Protein AF-A0ABD5K0Z0-F1 (afdb_monomer_lite)

Structure (mmCIF, N/CA/C/O backbone):
data_AF-A0ABD5K0Z0-F1
#
_entry.id   AF-A0ABD5K0Z0-F1
#
loop_
_atom_site.group_PDB
_atom_site.id
_atom_site.type_symbol
_atom_site.label_atom_id
_atom_site.label_alt_id
_atom_site.label_comp_id
_atom_site.label_asym_id
_atom_site.label_entity_id
_atom_site.label_seq_id
_atom_site.pdbx_PDB_ins_code
_atom_site.Cartn_x
_atom_site.Cartn_y
_atom_site.Cartn_z
_atom_site.occupancy
_atom_site.B_iso_or_equiv
_atom_site.auth_seq_id
_atom_site.auth_comp_id
_atom_site.auth_asym_id
_atom_site.auth_atom_id
_atom_site.pdbx_PDB_model_num
ATOM 1 N N . MET A 1 1 ? 43.999 9.364 -34.621 1.00 49.50 1 MET A N 1
ATOM 2 C CA . MET A 1 1 ? 43.288 9.757 -33.380 1.00 49.50 1 MET A CA 1
ATOM 3 C C . MET A 1 1 ? 41.821 9.301 -33.311 1.00 49.50 1 MET A C 1
ATOM 5 O O . MET A 1 1 ? 41.232 9.403 -32.250 1.00 49.50 1 MET A O 1
ATOM 9 N N . GLN A 1 2 ? 41.245 8.701 -34.365 1.00 42.31 2 GLN A N 1
ATOM 10 C CA . GLN A 1 2 ? 39.844 8.232 -34.368 1.00 42.31 2 GLN A CA 1
ATOM 11 C C . GLN A 1 2 ? 39.640 6.838 -33.729 1.00 42.31 2 GLN A C 1
ATOM 13 O O . GLN A 1 2 ? 38.598 6.571 -33.142 1.00 42.31 2 GLN A O 1
ATOM 18 N N . ARG A 1 3 ? 40.660 5.963 -33.760 1.00 46.41 3 ARG A N 1
ATOM 19 C CA . ARG A 1 3 ? 40.602 4.617 -33.146 1.00 46.41 3 ARG A CA 1
ATOM 20 C C . ARG A 1 3 ? 40.715 4.618 -31.612 1.00 46.41 3 ARG A C 1
ATOM 22 O O . ARG A 1 3 ? 40.144 3.739 -30.981 1.00 46.41 3 ARG A O 1
ATOM 29 N N . LEU A 1 4 ? 41.389 5.608 -31.011 1.00 48.19 4 LEU A N 1
ATOM 30 C CA . LEU A 1 4 ? 41.490 5.718 -29.546 1.00 48.19 4 LEU A CA 1
ATOM 31 C C . LEU A 1 4 ? 40.161 6.148 -28.898 1.00 48.19 4 LEU A C 1
ATOM 33 O O . LEU A 1 4 ? 39.821 5.656 -27.828 1.00 48.19 4 LEU A O 1
ATOM 37 N N . MET A 1 5 ? 39.382 7.013 -29.560 1.00 52.47 5 MET A N 1
ATOM 38 C CA . MET A 1 5 ? 38.078 7.454 -29.041 1.00 52.47 5 MET A CA 1
ATOM 39 C C . MET A 1 5 ? 37.023 6.342 -29.067 1.00 52.47 5 MET A C 1
ATOM 41 O O . MET A 1 5 ? 36.213 6.246 -28.151 1.00 52.47 5 MET A O 1
ATOM 45 N N . MET A 1 6 ? 37.064 5.461 -30.071 1.00 48.66 6 MET A N 1
ATOM 46 C CA . MET A 1 6 ? 36.109 4.355 -30.193 1.00 48.66 6 MET A CA 1
ATOM 47 C C . MET A 1 6 ? 36.345 3.262 -29.133 1.00 48.66 6 MET A C 1
ATOM 49 O O . MET A 1 6 ? 35.388 2.712 -28.600 1.00 48.66 6 MET A O 1
ATOM 53 N N . PHE A 1 7 ? 37.605 3.005 -28.755 1.00 48.97 7 PHE A N 1
ATOM 54 C CA . PHE A 1 7 ? 37.942 2.099 -27.646 1.00 48.97 7 PHE A CA 1
ATOM 55 C C . PHE A 1 7 ? 37.530 2.658 -26.274 1.00 48.97 7 PHE A C 1
ATOM 57 O O . PHE A 1 7 ? 37.037 1.905 -25.437 1.00 48.97 7 PHE A O 1
ATOM 64 N N . GLY A 1 8 ? 37.669 3.970 -26.049 1.00 48.69 8 GLY A N 1
ATOM 65 C CA . GLY A 1 8 ? 37.226 4.615 -24.805 1.00 48.69 8 GLY A CA 1
ATOM 66 C C . GLY A 1 8 ? 35.705 4.570 -24.600 1.00 48.69 8 GLY A C 1
ATOM 67 O O . GLY A 1 8 ? 35.241 4.326 -23.490 1.00 48.69 8 GLY A O 1
ATOM 68 N N . LEU A 1 9 ? 34.929 4.731 -25.678 1.00 53.72 9 LEU A N 1
ATOM 69 C CA . LEU A 1 9 ? 33.460 4.691 -25.649 1.00 53.72 9 LEU A CA 1
ATOM 70 C C . LEU A 1 9 ? 32.897 3.287 -25.363 1.00 53.72 9 LEU A C 1
ATOM 72 O O . LEU A 1 9 ? 31.921 3.154 -24.628 1.00 53.72 9 LEU A O 1
ATOM 76 N N . VAL A 1 10 ? 33.526 2.234 -25.898 1.00 52.81 10 VAL A N 1
ATOM 77 C CA . VAL A 1 10 ? 33.072 0.843 -25.709 1.00 52.81 10 VAL A CA 1
ATOM 78 C C . VAL A 1 10 ? 33.319 0.349 -24.279 1.00 52.81 10 VAL A C 1
ATOM 80 O O . VAL A 1 10 ? 32.450 -0.299 -23.701 1.00 52.81 10 VAL A O 1
ATOM 83 N N . VAL A 1 11 ? 34.459 0.688 -23.665 1.00 56.19 11 VAL A N 1
ATOM 84 C CA . VAL A 1 11 ? 34.766 0.283 -22.278 1.00 56.19 11 VAL A CA 1
ATOM 85 C C . VAL A 1 11 ? 33.813 0.944 -21.271 1.00 56.19 11 VAL A C 1
ATOM 87 O O . VAL A 1 11 ? 33.393 0.302 -20.309 1.00 56.19 11 VAL A O 1
ATOM 90 N N . PHE A 1 12 ? 33.410 2.196 -21.509 1.00 55.41 12 PHE A N 1
ATOM 91 C CA . PHE A 1 12 ? 32.513 2.934 -20.611 1.00 55.41 12 PHE A CA 1
ATOM 92 C C . PHE A 1 12 ? 31.080 2.361 -20.593 1.00 55.41 12 PHE A C 1
ATOM 94 O O . PHE A 1 12 ? 30.492 2.204 -19.523 1.00 55.41 12 PHE A O 1
ATOM 101 N N . ALA A 1 13 ? 30.543 1.962 -21.754 1.0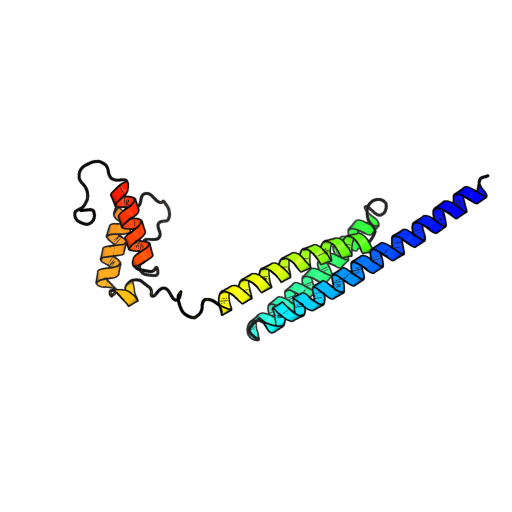0 57.28 13 ALA A N 1
ATOM 102 C CA . ALA A 1 13 ? 29.198 1.384 -21.869 1.00 57.28 13 ALA A CA 1
ATOM 103 C C . ALA A 1 13 ? 29.063 -0.007 -21.204 1.00 57.28 13 ALA A C 1
ATOM 105 O O . ALA A 1 13 ? 28.026 -0.333 -20.617 1.00 57.28 13 ALA A O 1
ATOM 106 N N . VAL A 1 14 ? 30.121 -0.827 -21.251 1.00 58.44 14 VAL A N 1
ATOM 107 C CA . VAL A 1 14 ? 30.138 -2.167 -20.630 1.00 58.44 14 VAL A CA 1
ATOM 108 C C . VAL A 1 14 ? 30.136 -2.071 -19.099 1.00 58.44 14 VAL A C 1
ATOM 110 O O . VAL A 1 14 ? 29.428 -2.828 -18.432 1.00 58.44 14 VAL A O 1
ATOM 113 N N . LEU A 1 15 ? 30.869 -1.106 -18.533 1.00 58.78 15 LEU A N 1
ATOM 114 C CA . LEU A 1 15 ? 30.916 -0.885 -17.084 1.00 58.78 15 LEU A CA 1
ATOM 115 C C . LEU A 1 15 ? 29.566 -0.405 -16.525 1.00 58.78 15 LEU A C 1
ATOM 117 O O . LEU A 1 15 ? 29.121 -0.929 -15.503 1.00 58.78 15 LEU A O 1
ATOM 121 N N . GLN A 1 16 ? 28.877 0.516 -17.208 1.00 59.09 16 GLN A N 1
ATOM 122 C CA . GLN A 1 16 ? 27.563 1.020 -16.773 1.00 59.09 16 GLN A CA 1
ATOM 123 C C . GLN A 1 16 ? 26.502 -0.084 -16.707 1.00 59.09 16 GLN A C 1
ATOM 125 O O . GLN A 1 16 ? 25.780 -0.189 -15.718 1.00 59.09 16 GLN A O 1
ATOM 130 N N . SER A 1 17 ? 26.477 -0.968 -17.708 1.00 64.81 17 SER A N 1
ATOM 131 C CA . SER A 1 17 ? 25.556 -2.109 -17.719 1.00 64.81 17 SER A CA 1
ATOM 132 C C . SER A 1 17 ? 25.784 -3.019 -16.502 1.00 64.81 17 SER A C 1
ATOM 134 O O . SER A 1 17 ? 24.835 -3.430 -15.844 1.00 64.81 17 SER A O 1
ATOM 136 N N . SER A 1 18 ? 27.043 -3.296 -16.142 1.00 70.06 18 SER A N 1
ATOM 137 C CA . SER A 1 18 ? 27.368 -4.198 -15.025 1.00 70.06 18 SER A CA 1
ATOM 138 C C . SER A 1 18 ? 26.925 -3.687 -13.644 1.00 70.06 18 SER A C 1
ATOM 140 O O . SER A 1 18 ? 26.527 -4.493 -12.800 1.00 70.06 18 SER A O 1
ATOM 142 N N . LEU A 1 19 ? 26.941 -2.366 -13.429 1.00 78.62 19 LEU 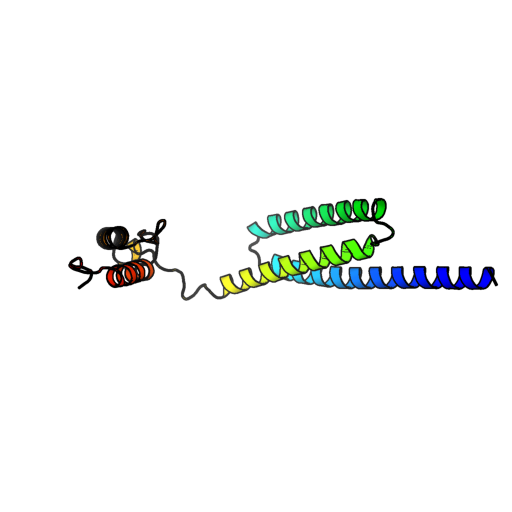A N 1
ATOM 143 C CA . LEU A 1 19 ? 26.504 -1.739 -12.178 1.00 78.62 19 LEU A CA 1
ATOM 144 C C . LEU A 1 19 ? 24.978 -1.784 -12.033 1.00 78.62 19 LEU A C 1
ATOM 146 O O . LEU A 1 19 ? 24.487 -2.283 -11.023 1.00 78.62 19 LEU A O 1
ATOM 150 N N . ALA A 1 20 ? 24.239 -1.398 -13.078 1.00 81.31 20 ALA A N 1
ATOM 151 C CA . ALA A 1 20 ? 22.775 -1.442 -13.090 1.00 81.31 20 ALA A CA 1
ATOM 152 C C . ALA A 1 20 ? 22.227 -2.853 -12.793 1.00 81.31 20 ALA A C 1
ATOM 154 O O . ALA A 1 20 ? 21.296 -3.033 -12.006 1.00 81.31 20 ALA A O 1
ATOM 155 N N . TYR A 1 21 ? 22.850 -3.895 -13.359 1.00 87.44 21 TYR A N 1
ATOM 156 C CA . TYR A 1 21 ? 22.486 -5.283 -13.052 1.00 87.44 21 TYR A CA 1
ATOM 157 C C . TYR A 1 21 ? 22.816 -5.693 -11.606 1.00 87.44 21 TYR A C 1
ATOM 159 O O . TYR A 1 21 ? 22.077 -6.485 -11.010 1.00 87.44 21 TYR A O 1
ATOM 167 N N . ALA A 1 22 ? 23.909 -5.189 -11.025 1.00 91.69 22 ALA A N 1
ATOM 168 C CA . ALA A 1 22 ? 24.260 -5.461 -9.632 1.00 91.69 22 ALA A CA 1
ATOM 169 C C . ALA A 1 22 ? 23.271 -4.800 -8.657 1.00 91.69 22 ALA A C 1
ATOM 171 O O . ALA A 1 22 ? 22.833 -5.455 -7.703 1.00 91.69 22 ALA A O 1
ATOM 172 N N . ASP A 1 23 ? 22.871 -3.558 -8.934 1.00 92.38 23 ASP A N 1
ATOM 173 C CA . ASP A 1 23 ? 21.891 -2.811 -8.143 1.00 92.38 23 ASP A CA 1
ATOM 174 C C . ASP A 1 23 ? 20.504 -3.451 -8.220 1.00 92.38 23 ASP A C 1
ATOM 176 O O . ASP A 1 23 ? 19.896 -3.726 -7.180 1.00 92.38 23 ASP A O 1
ATOM 180 N N . LEU A 1 24 ? 20.054 -3.829 -9.423 1.00 95.19 24 LEU A N 1
ATOM 181 C CA . LEU A 1 24 ? 18.823 -4.600 -9.603 1.00 95.19 24 LEU A CA 1
ATOM 182 C C . LEU A 1 24 ? 18.856 -5.905 -8.796 1.00 95.19 24 LEU A C 1
ATOM 184 O O . LEU A 1 24 ? 17.917 -6.211 -8.064 1.00 95.19 24 LEU A O 1
ATOM 188 N N . LYS A 1 25 ? 19.957 -6.665 -8.857 1.00 96.31 25 LYS A N 1
ATOM 189 C CA . LYS A 1 25 ? 20.099 -7.917 -8.096 1.00 96.31 25 LYS A CA 1
ATOM 190 C C . LYS A 1 25 ? 20.056 -7.684 -6.585 1.00 96.31 25 LYS A C 1
ATOM 192 O O . LYS A 1 25 ? 19.513 -8.506 -5.842 1.00 96.31 25 LYS A O 1
ATOM 197 N N . ALA A 1 26 ? 20.654 -6.598 -6.099 1.00 96.31 26 ALA A N 1
ATOM 198 C CA . ALA A 1 26 ? 20.583 -6.226 -4.691 1.00 96.31 26 ALA A CA 1
ATOM 199 C C . ALA A 1 26 ? 19.150 -5.858 -4.279 1.00 96.31 26 ALA A C 1
ATOM 201 O O . ALA A 1 26 ? 18.671 -6.354 -3.255 1.00 96.31 26 ALA A O 1
ATOM 202 N N . ALA A 1 27 ? 18.455 -5.070 -5.100 1.00 97.38 27 ALA A N 1
ATOM 203 C CA . ALA A 1 27 ? 17.064 -4.704 -4.887 1.00 97.38 27 ALA A CA 1
ATOM 204 C C . ALA A 1 27 ? 16.150 -5.944 -4.890 1.00 97.38 27 ALA A C 1
ATOM 206 O O . ALA A 1 27 ? 15.374 -6.131 -3.958 1.00 97.38 27 ALA A O 1
ATOM 207 N N . ASP A 1 28 ? 16.298 -6.861 -5.847 1.00 98.12 28 ASP A N 1
ATOM 208 C CA . ASP A 1 28 ? 15.480 -8.079 -5.926 1.00 98.12 28 ASP A CA 1
ATOM 209 C C . ASP A 1 28 ? 15.666 -8.986 -4.700 1.00 98.12 28 ASP A C 1
ATOM 211 O O . ASP A 1 28 ? 14.693 -9.527 -4.168 1.00 98.12 28 ASP A O 1
ATOM 215 N N . ARG A 1 29 ? 16.896 -9.117 -4.180 1.00 98.38 29 ARG A N 1
ATOM 216 C CA . ARG A 1 29 ? 17.133 -9.838 -2.916 1.00 98.38 29 ARG A CA 1
ATOM 217 C C . ARG A 1 29 ? 16.369 -9.207 -1.758 1.00 98.38 29 ARG A C 1
ATOM 219 O O . ARG A 1 29 ? 15.724 -9.924 -0.997 1.00 98.38 29 ARG A O 1
ATOM 226 N N . ARG A 1 30 ? 16.415 -7.877 -1.638 1.00 98.25 30 ARG A N 1
ATOM 227 C CA . ARG A 1 30 ? 15.704 -7.158 -0.575 1.00 98.25 30 ARG A CA 1
ATOM 228 C C . ARG A 1 30 ? 14.188 -7.267 -0.726 1.00 98.25 30 ARG A C 1
ATOM 230 O O . ARG A 1 30 ? 13.489 -7.417 0.273 1.00 98.25 30 ARG A O 1
ATOM 237 N N . LEU A 1 31 ? 13.684 -7.214 -1.955 1.00 98.69 31 LEU A N 1
ATOM 238 C CA . LEU A 1 31 ? 12.271 -7.418 -2.245 1.00 98.69 31 LEU A CA 1
ATOM 239 C C . LEU A 1 31 ? 11.813 -8.810 -1.804 1.00 98.69 31 LEU A C 1
ATOM 241 O O . LEU A 1 31 ? 10.780 -8.916 -1.151 1.00 98.69 31 LEU A O 1
ATOM 245 N N . ASN A 1 32 ? 12.579 -9.856 -2.121 1.00 98.31 32 ASN A N 1
ATOM 246 C CA . ASN A 1 32 ? 12.225 -11.232 -1.768 1.00 98.31 32 ASN A CA 1
ATOM 247 C C . ASN A 1 32 ? 12.254 -11.466 -0.253 1.00 98.31 32 ASN A C 1
ATOM 249 O O . ASN A 1 32 ? 11.358 -12.119 0.276 1.00 98.31 32 ASN A O 1
ATOM 253 N N . ASP A 1 33 ? 13.236 -10.892 0.443 1.00 98.44 33 ASP A N 1
ATOM 254 C CA . ASP A 1 33 ? 13.305 -10.905 1.907 1.00 98.44 33 ASP A CA 1
ATOM 255 C C . ASP A 1 33 ? 12.059 -10.256 2.541 1.00 98.44 33 ASP A C 1
ATOM 257 O O . ASP A 1 33 ? 11.367 -10.878 3.347 1.00 98.44 33 ASP A O 1
ATOM 261 N N . LEU A 1 34 ? 11.699 -9.040 2.117 1.00 98.38 34 LEU A N 1
ATOM 262 C CA . LEU A 1 34 ? 10.505 -8.359 2.630 1.00 98.38 34 LEU A CA 1
ATOM 263 C C . LEU A 1 34 ? 9.207 -9.065 2.247 1.00 98.38 34 LEU A C 1
ATOM 265 O O . LEU A 1 34 ? 8.300 -9.156 3.068 1.00 98.38 34 LEU A O 1
ATOM 269 N N . TYR A 1 35 ? 9.109 -9.582 1.024 1.00 98.62 35 TYR A N 1
ATOM 270 C CA . TYR A 1 35 ? 7.971 -10.392 0.603 1.00 98.62 35 TYR A CA 1
ATOM 271 C C . TYR A 1 35 ? 7.802 -11.612 1.516 1.00 98.62 35 TYR A C 1
ATOM 273 O O . TYR A 1 35 ? 6.687 -11.875 1.960 1.00 98.62 35 TYR A O 1
ATOM 281 N N . GLY A 1 36 ? 8.901 -12.297 1.851 1.00 98.06 36 GLY A N 1
ATOM 282 C CA . GLY A 1 36 ? 8.923 -13.397 2.814 1.00 98.06 36 GLY A CA 1
ATOM 283 C C . GLY A 1 36 ? 8.419 -12.978 4.197 1.00 98.06 36 GLY A C 1
ATOM 284 O O . GLY A 1 36 ? 7.588 -13.659 4.790 1.00 98.06 36 GLY A O 1
ATOM 285 N N . GLN A 1 37 ? 8.857 -11.822 4.695 1.00 98.06 37 GLN A N 1
ATOM 286 C CA . GLN A 1 37 ? 8.390 -11.297 5.981 1.00 98.06 37 GLN A CA 1
ATOM 287 C C . GLN A 1 37 ? 6.892 -10.974 5.971 1.00 98.06 37 GLN A C 1
ATOM 289 O O . GLN A 1 37 ? 6.185 -11.350 6.901 1.00 98.06 37 GLN A O 1
ATOM 294 N N . VAL A 1 38 ? 6.393 -10.307 4.924 1.00 97.81 38 VAL A N 1
ATOM 295 C CA . VAL A 1 38 ? 4.967 -9.964 4.815 1.00 97.81 38 VAL A CA 1
ATOM 296 C C . VAL A 1 38 ? 4.126 -11.228 4.683 1.00 97.81 38 VAL A C 1
ATOM 298 O O . VAL A 1 38 ? 3.142 -11.372 5.399 1.00 97.81 38 VAL A O 1
ATOM 301 N N . ILE A 1 39 ? 4.499 -12.158 3.800 1.00 97.44 39 ILE A N 1
ATOM 302 C CA . ILE A 1 39 ? 3.668 -13.336 3.541 1.00 97.44 39 ILE A CA 1
ATOM 303 C C . ILE A 1 39 ? 3.571 -14.266 4.747 1.00 97.44 39 ILE A C 1
ATOM 305 O O . ILE A 1 39 ? 2.497 -14.796 5.003 1.00 97.44 39 ILE A O 1
ATOM 309 N N . ASN A 1 40 ? 4.654 -14.401 5.515 1.00 96.00 40 ASN A N 1
ATOM 310 C CA . ASN A 1 40 ? 4.671 -15.208 6.733 1.00 96.00 40 ASN A CA 1
ATOM 311 C C . ASN A 1 40 ? 3.940 -14.532 7.904 1.00 96.00 40 ASN A C 1
ATOM 313 O O . ASN A 1 40 ? 3.554 -15.211 8.849 1.00 96.00 40 ASN A O 1
ATOM 317 N N . ALA A 1 41 ? 3.756 -13.209 7.858 1.00 94.56 41 ALA A N 1
ATOM 318 C CA . ALA A 1 41 ? 2.982 -12.461 8.847 1.00 94.56 41 ALA A CA 1
ATOM 319 C C . ALA A 1 41 ? 1.481 -12.386 8.507 1.00 94.56 41 ALA A C 1
ATOM 321 O O . ALA A 1 41 ? 0.695 -11.892 9.314 1.00 94.56 41 ALA A O 1
ATOM 322 N N . LEU A 1 42 ? 1.074 -12.835 7.316 1.00 93.50 42 LEU A N 1
ATOM 323 C CA . LEU A 1 42 ? -0.325 -12.860 6.903 1.00 93.50 42 LEU A CA 1
ATOM 324 C C . LEU A 1 42 ? -1.006 -14.174 7.315 1.00 93.50 42 LEU A C 1
ATOM 326 O O . LEU A 1 42 ? -0.405 -15.240 7.164 1.00 93.50 42 LEU A O 1
ATOM 330 N N . PRO A 1 43 ? -2.296 -14.130 7.702 1.00 88.81 43 PRO A N 1
ATOM 331 C CA . PRO A 1 43 ? -3.121 -15.330 7.802 1.00 88.81 43 PRO A CA 1
ATOM 332 C C . PRO A 1 43 ? -3.152 -16.096 6.472 1.00 88.81 43 PRO A C 1
ATOM 334 O O . PRO A 1 43 ? -3.134 -15.479 5.402 1.00 88.81 43 PRO A O 1
ATOM 337 N N . ASP A 1 44 ? -3.276 -17.424 6.523 1.00 80.31 44 ASP A N 1
ATOM 338 C CA . ASP A 1 44 ? -3.221 -18.292 5.334 1.00 80.31 44 ASP A CA 1
ATOM 339 C C . ASP A 1 44 ? -4.212 -17.879 4.234 1.00 80.31 44 ASP A C 1
ATOM 341 O O . ASP A 1 44 ? -3.868 -17.858 3.049 1.00 80.31 44 ASP A O 1
ATOM 345 N N . GLY A 1 45 ? -5.417 -17.449 4.626 1.00 82.94 45 GLY A N 1
ATOM 346 C CA . GLY A 1 45 ? -6.453 -16.968 3.706 1.00 82.94 45 GLY A CA 1
ATOM 347 C C . GLY A 1 45 ? -6.115 -15.664 2.968 1.00 82.94 45 GLY A C 1
ATOM 348 O O . GLY A 1 45 ? -6.755 -15.371 1.962 1.00 82.94 45 GLY A O 1
ATOM 349 N N . SER A 1 46 ? -5.116 -14.907 3.435 1.00 90.06 46 SER A N 1
ATOM 350 C CA . SER A 1 46 ? -4.670 -13.625 2.861 1.00 90.06 46 SER A CA 1
ATOM 351 C C . SER A 1 46 ? -3.400 -13.753 2.005 1.00 90.06 46 SER A C 1
ATOM 353 O O . SER A 1 46 ? -3.054 -12.850 1.234 1.00 90.06 46 SER A O 1
ATOM 355 N N . GLN A 1 47 ? -2.675 -14.872 2.110 1.00 94.62 47 GLN A N 1
ATOM 356 C CA . GLN A 1 47 ? -1.434 -15.085 1.358 1.00 94.62 47 GLN A CA 1
ATOM 357 C C . GLN A 1 47 ? -1.677 -15.202 -0.153 1.00 94.62 47 GLN A C 1
ATOM 359 O O . GLN A 1 47 ? -0.815 -14.825 -0.952 1.00 94.62 47 GLN A O 1
ATOM 364 N N . ALA A 1 48 ? -2.836 -15.725 -0.569 1.00 95.12 48 ALA A N 1
ATOM 365 C CA . ALA A 1 48 ? -3.185 -15.886 -1.980 1.00 95.12 48 ALA A CA 1
ATOM 366 C C . ALA A 1 48 ? -3.266 -14.532 -2.705 1.00 95.12 48 ALA A C 1
ATOM 368 O O . ALA A 1 48 ? -2.692 -14.377 -3.787 1.00 95.12 48 ALA A O 1
ATOM 369 N N . GLN A 1 49 ? -3.881 -13.538 -2.066 1.00 95.69 49 GLN A N 1
ATOM 370 C CA . GLN A 1 49 ? -4.035 -12.174 -2.568 1.00 95.69 49 GLN A CA 1
ATOM 371 C C . GLN A 1 49 ? -2.672 -11.481 -2.675 1.00 95.69 49 GLN A C 1
ATOM 373 O O . GLN A 1 49 ? -2.386 -10.827 -3.679 1.00 95.69 49 GLN A O 1
ATOM 378 N N . LEU A 1 50 ? -1.778 -11.668 -1.692 1.00 97.56 50 LEU A N 1
ATOM 379 C CA . LEU A 1 50 ? -0.418 -11.128 -1.778 1.00 97.56 50 LEU A CA 1
ATOM 380 C C . LEU A 1 50 ? 0.383 -11.779 -2.917 1.00 97.56 50 LEU A C 1
ATOM 382 O O . LEU A 1 50 ? 1.059 -11.077 -3.672 1.00 97.56 50 LEU A O 1
ATOM 386 N N . LYS A 1 51 ? 0.297 -13.108 -3.076 1.00 97.94 51 LYS A N 1
ATOM 387 C CA . LYS A 1 51 ? 0.926 -13.835 -4.196 1.00 97.94 51 LYS A CA 1
ATOM 388 C C . LYS A 1 51 ? 0.420 -13.312 -5.541 1.00 97.94 51 LYS A C 1
ATOM 390 O O . LYS A 1 51 ? 1.216 -13.096 -6.453 1.00 97.94 51 LYS A O 1
ATOM 395 N N . GLU A 1 52 ? -0.884 -13.096 -5.670 1.00 97.75 52 GLU A N 1
ATOM 396 C CA . GLU A 1 52 ? -1.485 -12.535 -6.878 1.00 97.75 52 GLU A CA 1
ATOM 397 C C . GLU A 1 52 ? -1.008 -11.105 -7.152 1.00 97.75 52 GLU A C 1
ATOM 399 O O . GLU A 1 52 ? -0.509 -10.830 -8.245 1.00 97.75 52 GLU A O 1
ATOM 404 N N . SER A 1 53 ? -1.067 -10.227 -6.147 1.00 98.19 53 SER A N 1
ATOM 405 C CA . SER A 1 53 ? -0.555 -8.855 -6.227 1.00 98.19 53 SER A CA 1
ATOM 406 C C . SER A 1 53 ? 0.905 -8.826 -6.684 1.00 98.19 53 SER A C 1
ATOM 408 O O . SER A 1 53 ? 1.259 -8.062 -7.581 1.00 98.19 53 SER A O 1
ATOM 410 N N . GLN A 1 54 ? 1.750 -9.696 -6.120 1.00 98.69 54 GLN A N 1
ATOM 411 C CA . GLN A 1 54 ? 3.164 -9.779 -6.471 1.00 98.69 54 GLN A CA 1
ATOM 412 C C . GLN A 1 54 ? 3.376 -10.228 -7.924 1.00 98.69 54 GLN A C 1
ATOM 414 O O . GLN A 1 54 ? 4.172 -9.619 -8.636 1.00 98.69 54 GLN A O 1
ATOM 419 N N . ARG A 1 55 ? 2.641 -11.245 -8.400 1.00 98.69 55 ARG A N 1
ATOM 420 C CA . ARG A 1 55 ? 2.712 -11.689 -9.806 1.00 98.69 55 ARG A CA 1
ATOM 421 C C . ARG A 1 55 ? 2.258 -10.600 -10.776 1.00 98.69 55 ARG A C 1
ATOM 423 O O . ARG A 1 55 ? 2.891 -10.407 -11.811 1.00 98.69 55 ARG A O 1
ATOM 430 N N . ASN A 1 56 ? 1.179 -9.893 -10.452 1.00 98.75 56 ASN A N 1
ATOM 431 C CA . ASN A 1 56 ? 0.668 -8.811 -11.292 1.00 98.75 56 ASN A CA 1
ATOM 432 C C . ASN A 1 56 ? 1.640 -7.626 -11.329 1.00 98.75 56 ASN A C 1
ATOM 434 O O . ASN A 1 56 ? 1.879 -7.069 -12.398 1.00 98.75 56 ASN A O 1
ATOM 438 N N . TRP A 1 57 ? 2.278 -7.305 -10.202 1.00 98.69 57 TRP A N 1
ATOM 439 C CA . TRP A 1 57 ? 3.339 -6.303 -10.159 1.00 98.69 57 TRP A CA 1
ATOM 440 C C . TRP A 1 57 ? 4.549 -6.688 -11.028 1.00 98.69 57 TRP A C 1
ATOM 442 O O . TRP A 1 57 ? 5.039 -5.841 -11.769 1.00 98.69 57 TRP A O 1
ATOM 452 N N . ILE A 1 58 ? 4.995 -7.953 -11.014 1.00 98.69 58 ILE A N 1
ATOM 453 C CA . ILE A 1 58 ? 6.092 -8.417 -11.890 1.00 98.69 58 ILE A CA 1
ATOM 454 C C . ILE A 1 58 ? 5.729 -8.207 -13.365 1.00 98.69 58 ILE A C 1
ATOM 456 O O . ILE A 1 58 ? 6.542 -7.688 -14.127 1.00 98.69 58 ILE A O 1
ATOM 460 N N . LYS A 1 59 ? 4.495 -8.554 -13.763 1.00 98.69 59 LYS A N 1
ATOM 461 C CA . LYS A 1 59 ? 4.013 -8.328 -15.135 1.00 98.69 59 LYS A CA 1
ATOM 462 C C . LYS A 1 59 ? 4.071 -6.849 -15.514 1.00 98.69 59 LYS A C 1
ATOM 464 O O . LYS A 1 59 ? 4.594 -6.547 -16.580 1.00 98.69 59 LYS A O 1
ATOM 469 N N . TYR A 1 60 ? 3.577 -5.964 -14.642 1.00 98.69 60 TYR A N 1
ATOM 470 C CA . TYR A 1 60 ? 3.632 -4.514 -14.843 1.00 98.69 60 TYR A CA 1
ATOM 471 C C . TYR A 1 60 ? 5.071 -4.015 -14.983 1.00 98.69 60 TYR A C 1
ATOM 473 O O . TYR A 1 60 ? 5.385 -3.356 -15.968 1.00 98.69 60 TYR A O 1
ATOM 481 N N . ARG A 1 61 ? 5.960 -4.380 -14.049 1.00 98.56 61 ARG A N 1
ATOM 482 C CA . ARG A 1 61 ? 7.379 -3.999 -14.085 1.00 98.56 61 ARG A CA 1
ATOM 483 C C . ARG A 1 61 ? 8.009 -4.386 -15.415 1.00 98.56 61 ARG A C 1
ATOM 485 O O . ARG A 1 61 ? 8.648 -3.570 -16.068 1.00 98.56 61 ARG A O 1
ATOM 492 N N . ASP A 1 62 ? 7.818 -5.634 -15.822 1.00 98.25 62 ASP A N 1
ATOM 493 C CA . ASP A 1 62 ? 8.459 -6.149 -17.021 1.00 98.25 62 ASP A CA 1
ATOM 494 C C . ASP A 1 62 ? 7.852 -5.541 -18.298 1.00 98.25 62 ASP A C 1
ATOM 496 O O . ASP A 1 62 ? 8.585 -5.295 -19.254 1.00 98.25 62 ASP A O 1
ATOM 500 N N . SER A 1 63 ? 6.539 -5.280 -18.344 1.00 98.31 63 SER A N 1
ATOM 501 C CA . SER A 1 63 ? 5.923 -4.591 -19.488 1.00 98.31 63 SER A CA 1
ATOM 502 C C . SER A 1 63 ? 6.332 -3.124 -19.576 1.00 98.31 63 SER A C 1
ATOM 504 O O . SER A 1 63 ? 6.648 -2.658 -20.667 1.00 98.31 63 SER A O 1
ATOM 506 N N . GLU A 1 64 ? 6.368 -2.427 -18.442 1.00 98.19 64 GLU A N 1
ATOM 507 C CA . GLU A 1 64 ? 6.735 -1.014 -18.355 1.00 98.19 64 GLU A CA 1
ATOM 508 C C . GLU A 1 64 ? 8.194 -0.814 -18.767 1.00 98.19 64 GLU A C 1
ATOM 510 O O . GLU A 1 64 ? 8.493 0.004 -19.632 1.00 98.19 64 GLU A O 1
ATOM 515 N N . CYS A 1 65 ? 9.110 -1.637 -18.252 1.00 97.50 65 CYS A N 1
ATOM 516 C CA . CYS A 1 65 ? 10.524 -1.502 -18.591 1.00 97.50 65 CYS A CA 1
ATOM 517 C C . CYS A 1 65 ? 10.843 -1.901 -20.034 1.00 97.50 65 CYS A C 1
ATOM 519 O O . CYS A 1 65 ? 11.713 -1.286 -20.645 1.00 97.50 65 CYS A O 1
ATOM 521 N N . ARG A 1 66 ? 10.108 -2.852 -20.633 1.00 95.75 66 ARG A N 1
ATOM 522 C CA . ARG A 1 66 ? 10.211 -3.100 -22.082 1.00 95.75 66 ARG A CA 1
ATOM 523 C C . ARG A 1 66 ? 9.729 -1.904 -22.900 1.00 95.75 66 ARG A C 1
ATOM 525 O O . ARG A 1 66 ? 10.376 -1.543 -23.879 1.00 95.75 66 ARG A O 1
ATOM 532 N N . TYR A 1 67 ? 8.617 -1.283 -22.504 1.00 96.75 67 TYR A N 1
ATOM 533 C CA . TYR A 1 67 ? 8.118 -0.072 -23.153 1.00 96.75 67 TYR A CA 1
ATOM 534 C C . TYR A 1 67 ? 9.135 1.076 -23.053 1.00 96.75 67 TYR A C 1
ATOM 536 O O . TYR A 1 67 ? 9.471 1.682 -24.073 1.00 96.75 67 TYR A O 1
ATOM 544 N N . GLN A 1 68 ? 9.690 1.331 -21.865 1.00 95.88 68 GLN A N 1
ATOM 545 C CA . GLN A 1 68 ? 10.684 2.387 -21.674 1.00 95.88 68 GLN A CA 1
ATOM 546 C C . GLN A 1 68 ? 11.989 2.110 -22.417 1.00 95.88 68 GLN A C 1
ATOM 548 O O . GLN A 1 68 ? 12.542 3.022 -23.021 1.00 95.88 68 GLN A O 1
ATOM 553 N N . GLN A 1 69 ? 12.449 0.859 -22.461 1.00 91.31 69 GLN A N 1
ATOM 554 C CA . GLN A 1 69 ? 13.653 0.501 -23.207 1.00 91.31 69 GLN A CA 1
ATOM 555 C C . GLN A 1 69 ? 13.503 0.756 -24.714 1.00 91.31 69 GLN A C 1
ATOM 557 O O . GLN A 1 69 ? 14.483 1.105 -25.364 1.00 91.31 69 GLN A O 1
ATOM 562 N N . VAL A 1 70 ? 12.303 0.598 -25.283 1.00 92.62 70 VAL A N 1
ATOM 563 C CA . VAL A 1 70 ? 12.058 0.883 -26.708 1.00 92.62 70 VAL A CA 1
ATOM 564 C C . VAL A 1 70 ? 11.944 2.387 -26.974 1.00 92.62 70 VAL A C 1
ATOM 566 O O . VAL A 1 70 ? 12.453 2.863 -27.984 1.00 92.62 70 VAL A O 1
ATOM 569 N N . ASN A 1 71 ? 11.303 3.143 -26.079 1.00 94.81 71 ASN A N 1
ATOM 570 C CA . ASN A 1 71 ? 10.956 4.550 -26.332 1.00 94.81 71 ASN A CA 1
ATOM 571 C C . ASN A 1 71 ? 11.952 5.561 -25.741 1.00 94.81 71 ASN A C 1
ATOM 573 O O . ASN A 1 71 ? 12.047 6.688 -26.221 1.00 94.81 71 ASN A O 1
ATOM 577 N N . TYR A 1 72 ? 12.710 5.164 -24.720 1.00 93.19 72 TYR A N 1
ATOM 578 C CA . TYR A 1 72 ? 13.597 6.024 -23.933 1.00 93.19 72 TYR A CA 1
ATOM 579 C C . TYR A 1 72 ? 14.972 5.380 -23.688 1.00 93.19 72 TYR A C 1
ATOM 581 O O . TYR A 1 72 ? 15.633 5.707 -22.706 1.00 93.19 72 TYR A O 1
ATOM 589 N N . ALA A 1 73 ? 15.434 4.510 -24.597 1.00 84.12 73 ALA A N 1
ATOM 590 C CA . ALA A 1 73 ? 16.705 3.774 -24.500 1.00 84.12 73 ALA A CA 1
ATOM 591 C C . ALA A 1 73 ? 17.932 4.629 -24.126 1.00 84.12 73 ALA A C 1
ATOM 593 O O . ALA A 1 73 ? 18.869 4.126 -23.515 1.00 84.12 73 ALA A O 1
ATOM 594 N N . ILE A 1 74 ? 17.952 5.904 -24.536 1.00 85.50 74 ILE A N 1
ATOM 595 C CA . ILE A 1 74 ? 19.052 6.840 -24.250 1.00 85.50 74 ILE A CA 1
ATOM 596 C C . ILE A 1 74 ? 19.020 7.312 -22.788 1.00 85.50 74 ILE A C 1
ATOM 598 O O . ILE A 1 74 ? 20.063 7.624 -22.222 1.00 85.50 74 ILE A O 1
ATOM 602 N N . MET A 1 75 ? 17.833 7.394 -22.184 1.00 86.50 75 MET A N 1
ATOM 603 C CA . MET A 1 75 ? 17.647 7.930 -20.834 1.00 86.50 75 MET A CA 1
ATOM 604 C C . MET A 1 75 ? 17.748 6.857 -19.752 1.00 86.50 75 MET A C 1
ATOM 606 O O . MET A 1 75 ? 18.211 7.154 -18.655 1.00 86.50 75 MET A O 1
ATOM 610 N N . VAL A 1 76 ? 17.278 5.639 -20.032 1.00 86.88 76 VAL A N 1
ATOM 611 C CA . VAL A 1 76 ? 17.147 4.588 -19.021 1.00 86.88 76 VAL A CA 1
ATOM 612 C C . VAL A 1 76 ? 17.383 3.213 -19.635 1.00 86.88 76 VAL A C 1
ATOM 614 O O . VAL A 1 76 ? 16.858 2.900 -20.706 1.00 86.88 76 VAL A O 1
ATOM 617 N N . SER A 1 77 ? 18.169 2.381 -18.949 1.00 90.88 77 SER A N 1
ATOM 618 C CA . SER A 1 77 ? 18.289 0.968 -19.300 1.00 90.88 77 SER A CA 1
ATOM 619 C C . SER A 1 77 ? 17.144 0.154 -18.691 1.00 90.88 77 SER A C 1
ATOM 621 O O . SER A 1 77 ? 16.566 0.515 -17.663 1.00 90.88 77 SER A O 1
ATOM 623 N N . GLU A 1 78 ? 16.829 -0.999 -19.278 1.00 92.88 78 GLU A N 1
ATOM 624 C CA . GLU A 1 78 ? 15.825 -1.913 -18.729 1.00 92.88 78 GLU A CA 1
ATOM 625 C C . GLU A 1 78 ? 16.170 -2.339 -17.290 1.00 92.88 78 GLU A C 1
ATOM 627 O O . GLU A 1 78 ? 15.272 -2.490 -16.459 1.00 92.88 78 GLU A O 1
ATOM 632 N N . ALA A 1 79 ? 17.462 -2.501 -16.979 1.00 94.00 79 ALA A N 1
ATOM 633 C CA . ALA A 1 79 ? 17.929 -2.839 -15.639 1.00 94.00 79 ALA A CA 1
ATOM 634 C C . ALA A 1 79 ? 17.657 -1.705 -14.637 1.00 94.00 79 ALA A C 1
ATOM 636 O O . ALA A 1 79 ? 17.116 -1.980 -13.567 1.00 94.00 79 ALA A O 1
ATOM 637 N N . ASP A 1 80 ? 17.939 -0.452 -15.008 1.00 93.69 80 ASP A N 1
ATOM 638 C CA . ASP A 1 80 ? 17.667 0.721 -14.163 1.00 93.69 80 ASP A CA 1
ATOM 639 C C . ASP A 1 80 ? 16.165 0.891 -13.908 1.00 93.69 80 ASP A C 1
ATOM 641 O O . ASP A 1 80 ? 15.735 1.078 -12.771 1.00 93.69 80 ASP A O 1
ATOM 645 N N . CYS A 1 81 ? 15.336 0.750 -14.948 1.00 96.56 81 CYS A N 1
ATOM 646 C CA . CYS A 1 81 ? 13.881 0.797 -14.791 1.00 96.56 81 CYS A CA 1
ATOM 647 C C . CYS A 1 81 ? 13.385 -0.283 -13.819 1.00 96.56 81 CYS A C 1
ATOM 649 O O . CYS A 1 81 ? 12.591 -0.011 -12.910 1.00 96.56 81 CYS A O 1
ATOM 651 N N . LYS A 1 82 ? 13.869 -1.522 -13.985 1.00 97.88 82 LYS A N 1
ATOM 652 C CA . LYS A 1 82 ? 13.490 -2.636 -13.110 1.00 97.88 82 LYS A CA 1
ATOM 653 C C . LYS A 1 82 ? 13.931 -2.383 -11.676 1.00 97.88 82 LYS A C 1
ATOM 655 O O . LYS A 1 82 ? 13.169 -2.685 -10.762 1.00 97.88 82 LYS A O 1
ATOM 660 N N . GLU A 1 83 ? 15.116 -1.817 -11.479 1.00 97.50 83 GLU A N 1
ATOM 661 C CA . GLU A 1 83 ? 15.652 -1.477 -10.165 1.00 97.50 83 GLU A CA 1
ATOM 662 C C . GLU A 1 83 ? 14.749 -0.469 -9.444 1.00 97.50 83 GLU A C 1
ATOM 664 O O . GLU A 1 83 ? 14.295 -0.741 -8.325 1.00 97.50 83 GLU A O 1
ATOM 669 N N . VAL A 1 84 ? 14.378 0.617 -10.129 1.00 97.12 84 VAL A N 1
ATOM 670 C CA . VAL A 1 84 ? 13.526 1.679 -9.579 1.00 97.12 84 VAL A CA 1
ATOM 671 C C . VAL A 1 84 ? 12.165 1.124 -9.172 1.00 97.12 84 VAL A C 1
ATOM 673 O O . VAL A 1 84 ? 11.702 1.341 -8.046 1.00 97.12 84 VAL A O 1
ATOM 676 N N . LEU A 1 85 ? 11.521 0.355 -10.053 1.00 98.56 85 LEU A N 1
ATOM 677 C CA . LEU A 1 85 ? 10.224 -0.254 -9.758 1.00 98.56 85 LEU A CA 1
ATOM 678 C C . LEU A 1 85 ? 10.323 -1.308 -8.640 1.00 98.56 85 LEU A C 1
ATOM 680 O O . LEU A 1 85 ? 9.407 -1.422 -7.818 1.00 98.56 85 LEU A O 1
ATOM 684 N N . THR A 1 86 ? 11.434 -2.049 -8.550 1.00 98.69 86 THR A N 1
ATOM 685 C CA . THR A 1 86 ? 11.709 -2.970 -7.435 1.00 98.69 86 THR A CA 1
ATOM 686 C C . THR A 1 86 ? 11.844 -2.205 -6.111 1.00 98.69 86 THR A C 1
ATOM 688 O O . THR A 1 86 ? 11.252 -2.624 -5.110 1.00 98.69 86 THR A O 1
ATOM 691 N N . ARG A 1 87 ? 12.517 -1.045 -6.076 1.00 98.56 87 ARG A N 1
ATOM 692 C CA . ARG A 1 87 ? 12.586 -0.191 -4.871 1.00 98.56 87 ARG A CA 1
ATOM 693 C C . ARG A 1 87 ? 11.230 0.361 -4.446 1.00 98.56 87 ARG A C 1
ATOM 695 O O . ARG A 1 87 ? 10.927 0.379 -3.253 1.00 98.56 87 ARG A O 1
ATOM 702 N N . GLN A 1 88 ? 10.387 0.756 -5.396 1.00 98.75 88 GLN A N 1
ATOM 703 C CA . GLN A 1 88 ? 9.019 1.181 -5.089 1.00 98.75 88 GLN A CA 1
ATOM 704 C C . GLN A 1 88 ? 8.220 0.048 -4.434 1.00 98.75 88 GLN A C 1
ATOM 706 O O . GLN A 1 88 ? 7.562 0.251 -3.411 1.00 98.75 88 GLN A O 1
ATOM 711 N N . ARG A 1 89 ? 8.328 -1.177 -4.963 1.00 98.69 89 ARG A N 1
ATOM 712 C CA . ARG A 1 89 ? 7.648 -2.342 -4.382 1.00 98.69 89 ARG A CA 1
ATOM 713 C C . ARG A 1 89 ? 8.168 -2.698 -2.991 1.00 98.69 89 ARG A C 1
ATOM 715 O O . ARG A 1 89 ? 7.362 -3.038 -2.128 1.00 98.69 89 ARG A O 1
ATOM 722 N N . ILE A 1 90 ? 9.474 -2.570 -2.755 1.00 98.75 90 ILE A N 1
ATOM 723 C CA . ILE A 1 90 ? 10.084 -2.681 -1.419 1.00 98.75 90 ILE A CA 1
ATOM 724 C C . ILE A 1 90 ? 9.425 -1.708 -0.436 1.00 98.75 90 ILE A C 1
ATOM 726 O O . ILE A 1 90 ? 9.066 -2.119 0.667 1.00 98.75 90 ILE A O 1
ATOM 730 N N . GLY A 1 91 ? 9.226 -0.447 -0.833 1.00 98.56 91 GLY A N 1
ATOM 731 C CA . GLY A 1 91 ? 8.553 0.557 -0.005 1.00 98.56 91 GLY A CA 1
ATOM 732 C C . GLY A 1 91 ? 7.137 0.135 0.393 1.00 98.56 91 GLY A C 1
ATOM 733 O O . GLY A 1 91 ? 6.788 0.178 1.574 1.00 98.56 91 GLY A O 1
ATOM 734 N N . LEU A 1 92 ? 6.357 -0.366 -0.570 1.00 98.44 92 LEU A N 1
ATOM 735 C CA . LEU A 1 92 ? 4.999 -0.864 -0.327 1.00 98.44 92 LEU A CA 1
ATOM 736 C C . LEU A 1 92 ? 4.978 -2.075 0.620 1.00 98.44 92 LEU A C 1
ATOM 738 O O . LEU A 1 92 ? 4.182 -2.108 1.556 1.00 98.44 92 LEU A O 1
ATOM 742 N N . LEU A 1 93 ? 5.863 -3.056 0.418 1.00 98.50 93 LEU A N 1
ATOM 743 C CA . LEU A 1 93 ? 5.953 -4.234 1.291 1.00 98.50 93 LEU A CA 1
ATOM 744 C C . LEU A 1 93 ? 6.402 -3.857 2.711 1.00 98.50 93 LEU A C 1
ATOM 746 O O . LEU A 1 93 ? 5.869 -4.378 3.687 1.00 98.50 93 LEU A O 1
ATOM 750 N N . SER A 1 94 ? 7.341 -2.916 2.843 1.00 98.19 94 SER A N 1
ATOM 751 C CA . SER A 1 94 ? 7.792 -2.400 4.141 1.00 98.19 94 SER A CA 1
ATOM 752 C C . SER A 1 94 ? 6.650 -1.733 4.914 1.00 98.19 94 SER A C 1
ATOM 754 O O . SER A 1 94 ? 6.474 -1.975 6.109 1.00 98.19 94 SER A O 1
ATOM 756 N N . GLN A 1 95 ? 5.831 -0.933 4.227 1.00 97.50 95 GLN A N 1
ATOM 757 C CA . GLN A 1 95 ? 4.650 -0.308 4.816 1.00 97.50 95 GLN A CA 1
ATOM 758 C C . GLN A 1 95 ? 3.628 -1.353 5.287 1.00 97.50 95 GLN A C 1
ATOM 760 O O . GLN A 1 95 ? 3.154 -1.276 6.421 1.00 97.50 95 GLN A O 1
ATOM 765 N N . GLN A 1 96 ? 3.344 -2.359 4.454 1.00 95.94 96 GLN A N 1
ATOM 766 C CA . GLN A 1 96 ? 2.444 -3.463 4.802 1.00 95.94 96 GLN A CA 1
ATOM 767 C C . GLN A 1 96 ? 2.932 -4.230 6.030 1.00 95.94 96 GLN A C 1
ATOM 769 O O . GLN A 1 96 ? 2.157 -4.470 6.953 1.00 95.94 96 GLN A O 1
ATOM 774 N N . LEU A 1 97 ? 4.227 -4.547 6.088 1.00 95.94 97 LEU A N 1
ATOM 775 C CA . LEU A 1 97 ? 4.826 -5.191 7.252 1.00 95.94 97 LEU A CA 1
ATOM 776 C C . LEU A 1 97 ? 4.675 -4.334 8.519 1.00 95.94 97 LEU A C 1
ATOM 778 O O . LEU A 1 97 ? 4.428 -4.864 9.599 1.00 95.94 97 LEU A O 1
ATOM 782 N N . GLY A 1 98 ? 4.798 -3.010 8.392 1.00 95.38 98 GLY A N 1
ATOM 783 C CA . GLY A 1 98 ? 4.551 -2.070 9.483 1.00 95.38 98 GLY A CA 1
ATOM 784 C C . GLY A 1 98 ? 3.112 -2.118 10.002 1.00 95.38 98 GLY A C 1
ATOM 785 O O . GLY A 1 98 ? 2.906 -2.114 11.213 1.00 95.38 98 GLY A O 1
ATOM 786 N N . TRP A 1 99 ? 2.118 -2.206 9.115 1.00 93.25 99 TRP A N 1
ATOM 787 C CA . TRP A 1 99 ? 0.713 -2.359 9.512 1.00 93.25 99 TRP A CA 1
ATOM 788 C C . TRP A 1 99 ? 0.443 -3.698 10.198 1.00 93.25 99 TRP A C 1
ATOM 790 O O . TRP A 1 99 ? -0.188 -3.715 11.250 1.00 93.25 99 TRP A O 1
ATOM 800 N N . LEU A 1 100 ? 0.978 -4.799 9.661 1.00 91.50 100 LEU A N 1
ATOM 801 C CA . LEU A 1 100 ? 0.822 -6.132 10.256 1.00 91.50 100 LEU A CA 1
ATOM 802 C C . LEU A 1 100 ? 1.400 -6.195 11.676 1.00 91.50 100 LEU A C 1
ATOM 804 O O . LEU A 1 100 ? 0.778 -6.753 12.575 1.00 91.50 100 LEU A O 1
ATOM 808 N N . LYS A 1 101 ? 2.552 -5.554 11.906 1.00 90.31 101 LYS A N 1
ATOM 809 C CA . LYS A 1 101 ? 3.157 -5.456 13.242 1.00 90.31 101 LYS A CA 1
ATOM 810 C C . LYS A 1 101 ? 2.306 -4.660 14.230 1.00 90.31 101 LYS A C 1
ATOM 812 O O . LYS A 1 101 ? 2.272 -5.026 15.396 1.00 90.31 101 LYS A O 1
ATOM 817 N N . LYS A 1 102 ? 1.635 -3.595 13.778 1.00 86.06 102 LYS A N 1
ATOM 818 C CA . LYS A 1 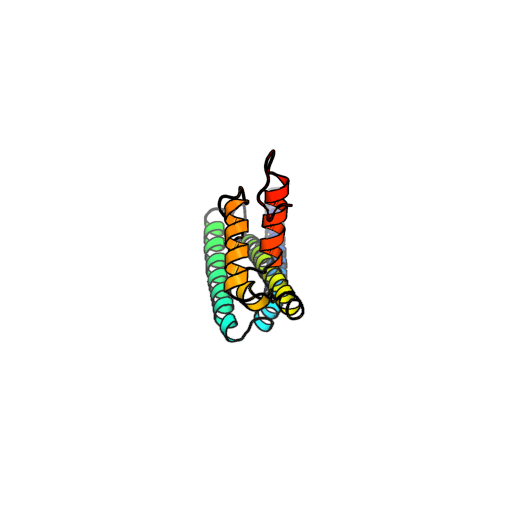102 ? 0.743 -2.797 14.635 1.00 86.06 102 LYS A CA 1
ATOM 819 C C . LYS A 1 102 ? -0.491 -3.588 15.051 1.00 86.06 102 LYS A C 1
ATOM 821 O O . LYS A 1 102 ? -0.819 -3.578 16.226 1.00 86.06 102 LYS A O 1
ATOM 826 N N . ILE A 1 103 ? -1.108 -4.320 14.122 1.00 77.19 103 ILE A N 1
ATOM 827 C CA . ILE A 1 103 ? -2.268 -5.172 14.428 1.00 77.19 103 ILE A CA 1
ATOM 828 C C . ILE A 1 103 ? -1.904 -6.196 15.512 1.00 77.19 103 ILE A C 1
ATOM 830 O O . ILE A 1 103 ? -2.611 -6.299 16.503 1.00 77.19 103 ILE A O 1
ATOM 834 N N . GLY A 1 104 ? -0.752 -6.866 15.395 1.00 64.69 104 GLY A N 1
ATOM 835 C CA . GLY A 1 104 ? -0.294 -7.827 16.409 1.00 64.69 104 GLY A CA 1
ATOM 836 C C . GLY A 1 104 ? 0.135 -7.219 17.755 1.00 64.69 104 GLY A C 1
ATOM 837 O O . GLY A 1 104 ? 0.421 -7.964 18.684 1.00 64.69 104 GLY A O 1
ATOM 838 N N . GLN A 1 105 ? 0.218 -5.890 17.870 1.00 60.88 105 GLN A N 1
ATOM 839 C CA . GLN A 1 105 ? 0.519 -5.174 19.119 1.00 60.88 105 GLN A CA 1
ATOM 840 C C . GLN A 1 105 ? -0.733 -4.566 19.768 1.00 60.88 105 GLN A C 1
ATOM 842 O O . GLN A 1 105 ? -0.653 -4.080 20.892 1.00 60.88 105 GLN A O 1
ATOM 847 N N . GLN A 1 106 ? -1.869 -4.574 19.069 1.00 55.66 106 GLN A N 1
ATOM 848 C CA . GLN A 1 106 ? -3.083 -3.839 19.431 1.00 55.66 106 GLN A CA 1
ATOM 849 C C . GLN A 1 106 ? -4.206 -4.767 19.930 1.00 55.66 106 GLN A C 1
ATOM 851 O O . GLN A 1 106 ? -5.367 -4.372 19.940 1.00 55.66 106 GLN A O 1
ATOM 856 N N . ASP A 1 107 ? -3.859 -5.988 20.358 1.00 51.19 107 ASP A N 1
ATOM 857 C CA . ASP A 1 107 ? -4.824 -7.013 20.789 1.00 51.19 107 ASP A CA 1
ATOM 858 C C . ASP A 1 107 ? -5.205 -6.955 22.285 1.00 51.19 107 ASP A C 1
ATOM 860 O O . ASP A 1 107 ? -6.156 -7.622 22.676 1.00 51.19 107 ASP A O 1
ATOM 864 N N . ASP A 1 108 ? -4.568 -6.114 23.115 1.00 53.56 108 ASP A N 1
ATOM 865 C CA . ASP A 1 108 ? -4.853 -6.077 24.567 1.00 53.56 108 ASP A CA 1
ATOM 866 C C . ASP A 1 108 ? -5.483 -4.768 25.097 1.00 53.56 108 ASP A C 1
ATOM 868 O O . ASP A 1 108 ? -5.780 -4.682 26.289 1.00 53.56 108 ASP A O 1
ATOM 872 N N . SER A 1 109 ? -5.733 -3.737 24.271 1.00 53.28 109 SER A N 1
ATOM 873 C CA . SER A 1 109 ? -6.299 -2.472 24.799 1.00 53.28 109 SER A CA 1
ATOM 874 C C . SER A 1 109 ? -7.254 -1.677 23.904 1.00 53.28 109 SER A C 1
ATOM 876 O O . SER A 1 109 ? -7.702 -0.624 24.346 1.00 53.28 109 SER A O 1
ATOM 878 N N . ASP A 1 110 ? -7.570 -2.125 22.684 1.00 53.91 110 ASP A N 1
ATOM 879 C CA . ASP A 1 110 ? -8.272 -1.279 21.695 1.00 53.91 110 ASP A CA 1
ATOM 880 C C . ASP A 1 110 ? -9.449 -1.956 20.973 1.00 53.91 110 ASP A C 1
ATOM 882 O O . ASP A 1 110 ? -9.983 -1.424 19.997 1.00 53.91 110 ASP A O 1
ATOM 886 N N . ALA A 1 111 ? -9.948 -3.084 21.490 1.00 54.62 111 ALA A N 1
ATOM 887 C CA . ALA A 1 111 ? -11.333 -3.468 21.231 1.00 54.62 111 ALA A CA 1
ATOM 888 C C . ALA A 1 111 ? -12.241 -2.508 22.013 1.00 54.62 111 ALA A C 1
ATOM 890 O O . ALA A 1 111 ? -12.790 -2.851 23.059 1.00 54.62 111 ALA A O 1
ATOM 891 N N . ALA A 1 112 ? -12.338 -1.270 21.530 1.00 58.50 112 ALA A N 1
ATOM 892 C CA . ALA A 1 112 ? -13.295 -0.286 21.989 1.00 58.50 112 ALA A CA 1
ATOM 893 C C . ALA A 1 112 ? -14.686 -0.928 21.931 1.00 58.50 112 ALA A C 1
ATOM 895 O O . ALA A 1 112 ? -15.264 -1.061 20.850 1.00 58.50 112 ALA A O 1
ATOM 896 N N . MET A 1 113 ? -15.190 -1.379 23.085 1.00 76.19 113 MET A N 1
ATOM 897 C CA . MET A 1 113 ? -16.559 -1.864 23.204 1.00 76.19 113 MET A CA 1
ATOM 898 C C . MET A 1 113 ? -17.473 -0.810 22.596 1.00 76.19 113 MET A C 1
ATOM 900 O O . MET A 1 113 ? -17.310 0.390 22.852 1.00 76.19 113 MET A O 1
ATOM 904 N N . ASP A 1 114 ? -18.419 -1.248 21.767 1.00 87.75 114 ASP A N 1
ATOM 905 C CA . ASP A 1 114 ? -19.384 -0.302 21.245 1.00 87.75 114 ASP A CA 1
ATOM 906 C C . ASP A 1 114 ? -20.188 0.284 22.420 1.00 87.75 114 ASP A C 1
ATOM 908 O O . ASP A 1 114 ? -20.404 -0.358 23.455 1.00 87.75 114 ASP A O 1
ATOM 912 N N . CYS A 1 115 ? -20.607 1.543 22.312 1.00 92.75 115 CYS A N 1
ATOM 913 C CA . CYS A 1 115 ? -21.248 2.222 23.432 1.00 92.75 115 CYS A CA 1
ATOM 914 C C . CYS A 1 115 ? -22.540 1.507 23.867 1.00 92.75 115 CYS A C 1
ATOM 916 O O . CYS A 1 115 ? -22.948 1.547 25.029 1.00 92.75 115 CYS A O 1
ATOM 918 N N . LYS A 1 116 ? -23.185 0.793 22.939 1.00 93.62 116 LYS A N 1
ATOM 919 C CA . LYS A 1 116 ? -24.352 -0.040 23.230 1.00 93.62 116 LYS A CA 1
ATOM 920 C C . LYS A 1 116 ? -24.008 -1.238 24.124 1.00 93.62 116 LYS A C 1
ATOM 922 O O . LYS A 1 116 ? -24.850 -1.600 24.946 1.00 93.62 116 LYS A O 1
ATOM 927 N N . GLN A 1 117 ? -22.835 -1.838 23.982 1.00 88.50 117 GLN A N 1
ATOM 928 C CA . GLN A 1 117 ? -22.321 -2.916 24.821 1.00 88.50 117 GLN A CA 1
ATOM 929 C C . GLN A 1 117 ? -21.868 -2.394 26.188 1.00 88.50 117 GLN A C 1
ATOM 931 O O . GLN A 1 117 ? -22.090 -3.073 27.185 1.00 88.50 117 GLN A O 1
ATOM 936 N N . GLU A 1 118 ? -21.291 -1.189 26.248 1.00 90.44 118 GLU A N 1
ATOM 937 C CA . GLU A 1 118 ? -20.794 -0.585 27.494 1.00 90.44 118 GLU A CA 1
ATOM 938 C C . GLU A 1 118 ? -21.928 -0.145 28.434 1.00 90.44 118 GLU A C 1
ATOM 940 O O . GLU A 1 118 ? -21.971 -0.555 29.592 1.00 90.44 118 GLU A O 1
ATOM 945 N N . ILE A 1 119 ? -22.865 0.681 27.950 1.00 93.56 119 ILE A N 1
ATOM 946 C CA . ILE A 1 119 ? -23.905 1.302 28.800 1.00 93.56 119 ILE A CA 1
ATOM 947 C C . ILE A 1 119 ? -25.328 0.826 28.484 1.00 93.56 119 ILE A C 1
ATOM 949 O O . ILE A 1 119 ? -26.304 1.299 29.071 1.00 93.56 119 ILE A O 1
ATOM 953 N N . GLY A 1 120 ? -25.470 -0.118 27.554 1.00 94.25 120 GLY A N 1
ATOM 954 C CA . GLY A 1 120 ? -26.759 -0.619 27.094 1.00 94.25 120 GLY A CA 1
ATOM 955 C C . GLY A 1 120 ? -27.399 0.260 26.014 1.00 94.25 120 GLY A C 1
ATOM 956 O O . GLY A 1 120 ? -27.229 1.479 25.953 1.00 94.25 120 GLY A O 1
ATOM 957 N N . ALA A 1 121 ? -28.220 -0.363 25.165 1.00 91.69 121 ALA A N 1
ATOM 958 C CA . ALA A 1 121 ? -28.804 0.268 23.975 1.00 91.69 121 ALA A CA 1
ATOM 959 C C . ALA A 1 121 ? -29.590 1.556 24.259 1.00 91.69 121 ALA A C 1
ATOM 961 O O . ALA A 1 121 ? -29.521 2.515 23.493 1.00 91.69 121 ALA A O 1
ATOM 962 N N . LYS A 1 122 ? -30.345 1.586 25.364 1.00 95.19 122 LYS A N 1
ATOM 963 C CA . LYS A 1 122 ? -31.168 2.747 25.718 1.00 95.19 122 LYS A CA 1
ATOM 964 C C . LYS A 1 122 ? -30.305 3.950 26.095 1.00 95.19 122 LYS A C 1
ATOM 966 O O . LYS A 1 122 ? -30.552 5.041 25.591 1.00 95.19 122 LYS A O 1
ATOM 971 N N . ALA A 1 123 ? -29.299 3.753 26.947 1.00 95.75 123 ALA A N 1
ATOM 972 C CA . ALA A 1 123 ? -28.411 4.830 27.371 1.00 95.75 123 ALA A CA 1
ATOM 973 C C . ALA A 1 123 ? -27.504 5.295 26.220 1.00 95.75 123 ALA A C 1
ATOM 975 O O . ALA A 1 123 ? -27.350 6.498 26.017 1.00 95.75 123 ALA A O 1
ATOM 976 N N . ALA A 1 124 ? -27.012 4.366 25.394 1.00 96.81 124 ALA A N 1
ATOM 977 C CA . ALA A 1 124 ? -26.229 4.691 24.204 1.00 96.81 124 ALA A CA 1
ATOM 978 C C . ALA A 1 124 ? -27.012 5.560 23.207 1.00 96.81 124 ALA A C 1
ATOM 980 O O . ALA A 1 124 ? -26.479 6.537 22.692 1.00 96.81 124 ALA A O 1
ATOM 981 N N . ASN A 1 125 ? -28.298 5.273 22.979 1.00 97.19 125 ASN A N 1
ATOM 982 C CA . ASN A 1 125 ? -29.135 6.098 22.103 1.00 97.19 125 ASN A CA 1
ATOM 983 C C . ASN A 1 125 ? -29.370 7.512 22.655 1.00 97.19 125 ASN A C 1
ATOM 985 O O . ASN A 1 125 ? -29.407 8.464 21.878 1.00 97.19 125 ASN A O 1
ATOM 989 N N . ILE A 1 126 ? -29.506 7.668 23.977 1.00 97.25 126 ILE A N 1
ATOM 990 C CA . ILE A 1 126 ? -29.603 8.997 24.604 1.00 97.25 126 ILE A CA 1
ATOM 991 C C . ILE A 1 126 ? -28.322 9.788 24.328 1.00 97.25 126 ILE A C 1
ATOM 993 O O . ILE A 1 126 ? -28.396 10.920 23.852 1.00 97.25 126 ILE A O 1
ATOM 997 N N . LEU A 1 127 ? -27.164 9.166 24.554 1.00 97.00 127 LEU A N 1
ATOM 998 C CA . LEU A 1 127 ? -25.860 9.785 24.333 1.00 97.00 127 LEU A CA 1
ATOM 999 C C . LEU A 1 127 ? -25.650 10.162 22.855 1.00 97.00 127 LEU A C 1
ATOM 1001 O O . LEU A 1 127 ? -25.240 11.275 22.538 1.00 97.00 127 LEU A O 1
ATOM 1005 N N . VAL A 1 128 ? -26.011 9.273 21.928 1.00 97.75 128 VAL A N 1
ATOM 1006 C CA . VAL A 1 128 ? -25.960 9.541 20.482 1.00 97.75 128 VAL A CA 1
ATOM 1007 C C . VAL A 1 128 ? -26.834 10.734 20.093 1.00 97.75 128 VAL A C 1
ATOM 1009 O O . VAL A 1 128 ? -26.408 11.557 19.285 1.00 97.75 128 VAL A O 1
ATOM 1012 N N . ASN A 1 129 ? -28.036 10.855 20.660 1.00 97.69 129 ASN A N 1
ATOM 1013 C CA . ASN A 1 129 ? -28.930 11.972 20.359 1.00 97.69 129 ASN A CA 1
ATOM 1014 C C . ASN A 1 129 ? -28.370 13.305 20.875 1.00 97.69 129 ASN A C 1
ATOM 1016 O O . ASN A 1 129 ? -28.353 14.273 20.120 1.00 97.69 129 ASN A O 1
ATOM 1020 N N . GLN A 1 130 ? -27.832 13.332 22.099 1.00 97.56 130 GLN A N 1
ATOM 1021 C CA . GLN A 1 130 ? -27.152 14.512 22.657 1.00 97.56 130 GLN A CA 1
ATOM 1022 C C . GLN A 1 130 ? -25.950 14.933 21.799 1.00 97.56 130 GLN A C 1
ATOM 1024 O O . GLN A 1 130 ? -25.743 16.115 21.535 1.00 97.56 130 GLN A O 1
ATOM 1029 N N . CYS A 1 131 ? -25.179 13.954 21.318 1.00 97.88 131 CYS A N 1
ATOM 1030 C CA . CYS A 1 131 ? -24.047 14.172 20.424 1.00 97.88 131 CYS A CA 1
ATOM 1031 C C . CYS A 1 131 ? -24.481 14.796 19.090 1.00 97.88 131 CYS A C 1
ATOM 1033 O O . CYS A 1 131 ? -23.892 15.784 18.656 1.00 97.88 131 CYS A O 1
ATOM 1035 N N . LYS A 1 132 ? -25.536 14.268 18.452 1.00 96.50 132 LYS A N 1
ATOM 1036 C CA . LYS A 1 132 ? -26.057 14.806 17.180 1.00 96.50 132 LYS A CA 1
ATOM 103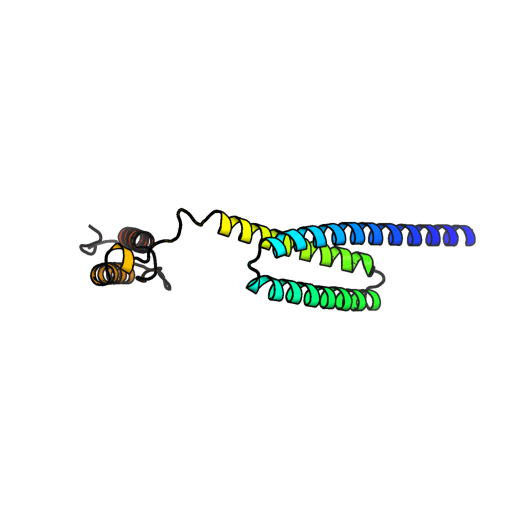7 C C . LYS A 1 132 ? -26.627 16.214 17.321 1.00 96.50 132 LYS A C 1
ATOM 1039 O O . LYS A 1 132 ? -26.550 16.985 16.375 1.00 96.50 132 LYS A O 1
ATOM 1044 N N . GLU A 1 133 ? -27.202 16.532 18.476 1.00 95.75 133 GLU A N 1
ATOM 1045 C CA . GLU A 1 133 ? -27.735 17.862 18.771 1.00 95.75 133 GLU A CA 1
ATOM 1046 C C . GLU A 1 133 ? -26.621 18.910 18.906 1.00 95.75 133 GLU A C 1
ATOM 1048 O O . GLU A 1 133 ? -26.783 20.044 18.461 1.00 95.75 133 GLU A O 1
ATOM 1053 N N . ILE A 1 134 ? -25.487 18.535 19.508 1.00 95.81 134 ILE A N 1
ATOM 1054 C CA . ILE A 1 134 ? -24.439 19.488 19.897 1.00 95.81 134 ILE A CA 1
ATOM 1055 C C . ILE A 1 134 ? -23.232 19.526 18.954 1.00 95.81 134 ILE A C 1
ATOM 1057 O O . ILE A 1 134 ? -22.441 20.469 19.006 1.00 95.81 134 ILE A O 1
ATOM 1061 N N . SER A 1 135 ? -23.056 18.509 18.110 1.00 94.69 135 SER A N 1
ATOM 1062 C CA . SER A 1 135 ? -21.924 18.444 17.193 1.00 94.69 135 SER A CA 1
ATOM 1063 C C . SER A 1 135 ? -22.125 19.355 15.974 1.00 94.69 135 SER A C 1
ATOM 1065 O O . SER A 1 135 ? -23.091 19.184 15.231 1.00 94.69 135 SER A O 1
ATOM 1067 N N . PRO A 1 136 ? -21.184 20.272 15.682 1.00 90.88 136 PRO A N 1
ATOM 1068 C CA . PRO A 1 136 ? -21.210 21.072 14.458 1.00 90.88 136 PRO A CA 1
ATOM 1069 C C . PRO A 1 136 ? -20.666 20.328 13.223 1.00 90.88 136 PRO A C 1
ATOM 1071 O O . PRO A 1 136 ? -20.559 20.926 12.153 1.00 90.88 136 PRO A O 1
ATOM 1074 N N . ALA A 1 137 ? -20.231 19.068 13.351 1.00 90.81 137 ALA A N 1
ATOM 1075 C CA . ALA A 1 137 ? -19.599 18.352 12.247 1.00 90.81 137 ALA A CA 1
ATOM 1076 C C . ALA A 1 137 ? -20.638 17.803 11.256 1.00 90.81 137 ALA A C 1
ATOM 1078 O O . ALA A 1 137 ? -21.699 17.324 11.641 1.00 90.81 137 ALA A O 1
ATOM 1079 N N . THR A 1 138 ? -20.302 17.803 9.964 1.00 88.75 138 THR A N 1
ATOM 1080 C CA . THR A 1 138 ? -21.155 17.228 8.908 1.00 88.75 138 THR A CA 1
ATOM 1081 C C . THR A 1 138 ? -21.211 15.699 8.949 1.00 88.75 138 THR A C 1
ATOM 1083 O O . THR A 1 138 ? -22.158 15.112 8.439 1.00 88.75 138 THR A O 1
ATOM 1086 N N . ASN A 1 139 ? -20.215 15.057 9.570 1.00 91.62 139 ASN A N 1
ATOM 1087 C CA . ASN A 1 139 ? -20.132 13.609 9.773 1.00 91.62 139 ASN A CA 1
ATOM 1088 C C . ASN A 1 139 ? -19.567 13.310 11.172 1.00 91.62 139 ASN A C 1
ATOM 1090 O O . ASN A 1 139 ? -18.395 12.951 11.300 1.00 91.62 139 ASN A O 1
ATOM 1094 N N . PRO A 1 140 ? -20.349 13.528 12.239 1.00 93.94 140 PRO A N 1
ATOM 1095 C CA . PRO A 1 140 ? -19.851 13.385 13.596 1.00 93.94 140 PRO A CA 1
ATOM 1096 C C . PRO A 1 140 ? -19.760 11.910 14.015 1.00 93.94 140 PRO A C 1
ATOM 1098 O O . PRO A 1 140 ? -20.520 11.080 13.508 1.00 93.94 140 PRO A O 1
ATOM 1101 N N . PRO A 1 141 ? -18.926 11.561 15.012 1.00 94.00 141 PRO A N 1
ATOM 1102 C CA . PRO A 1 141 ? -18.826 10.198 15.541 1.00 94.00 141 PRO A CA 1
ATOM 1103 C C . PRO A 1 141 ? -20.037 9.782 16.408 1.00 94.00 141 PRO A C 1
ATOM 1105 O O . PRO A 1 141 ? -19.929 8.887 17.245 1.00 94.00 141 PRO A O 1
ATOM 1108 N N . CYS A 1 142 ? -21.206 10.400 16.226 1.00 96.62 142 CYS A N 1
ATOM 1109 C CA . CYS A 1 142 ? -22.412 10.168 17.018 1.00 96.62 142 CYS A CA 1
ATOM 1110 C C . CYS A 1 142 ? -23.164 8.907 16.558 1.00 96.62 142 CYS A C 1
ATOM 1112 O O . CYS A 1 142 ? -24.238 8.981 15.951 1.00 96.62 142 CYS A O 1
ATOM 1114 N N . ASN A 1 143 ? -22.594 7.739 16.840 1.00 95.25 143 ASN A N 1
ATOM 1115 C CA . ASN A 1 143 ? -23.176 6.436 16.536 1.00 95.25 143 ASN A CA 1
ATOM 1116 C C . ASN A 1 143 ? -22.891 5.455 17.675 1.00 95.25 143 ASN A C 1
ATOM 1118 O O . ASN A 1 143 ? -21.768 5.389 18.155 1.00 95.25 143 ASN A O 1
ATOM 1122 N N . SER A 1 144 ? -23.872 4.639 18.064 1.00 94.38 144 SER A N 1
ATOM 1123 C CA . SER A 1 144 ? -23.731 3.706 19.192 1.00 94.38 144 SER A CA 1
ATOM 1124 C C . SER A 1 144 ? -22.771 2.545 18.920 1.00 94.38 144 SER A C 1
ATOM 1126 O O . SER A 1 144 ? -22.466 1.803 19.843 1.00 94.38 144 SER A O 1
ATOM 1128 N N . GLY A 1 145 ? -22.349 2.370 17.662 1.00 92.12 145 GLY A N 1
ATOM 1129 C CA . GLY A 1 145 ? -21.282 1.452 17.256 1.00 92.12 145 GLY A CA 1
ATOM 1130 C C . GLY A 1 145 ? -19.870 1.963 17.569 1.00 92.12 145 GLY A C 1
ATOM 1131 O O . GLY A 1 145 ? -18.918 1.213 17.415 1.00 92.12 145 GLY A O 1
ATOM 1132 N N . ASN A 1 146 ? -19.729 3.227 17.979 1.00 92.56 146 ASN A N 1
ATOM 1133 C CA . ASN A 1 146 ? -18.469 3.796 18.458 1.00 92.56 146 ASN A CA 1
ATOM 1134 C C . ASN A 1 146 ? -18.365 3.654 19.984 1.00 92.56 146 ASN A C 1
ATOM 1136 O O . ASN A 1 146 ? -19.388 3.453 20.640 1.00 92.56 146 ASN A O 1
ATOM 1140 N N . SER A 1 147 ? -17.164 3.816 20.555 1.00 93.75 147 SER A N 1
ATOM 1141 C CA . SER A 1 147 ? -16.983 3.840 22.015 1.00 93.75 147 SER A CA 1
ATOM 1142 C C . SER A 1 147 ? -17.767 4.975 22.660 1.00 93.75 147 SER A C 1
ATOM 1144 O O . SER A 1 147 ? -17.921 6.053 22.073 1.00 93.75 147 SER A O 1
ATOM 1146 N N . CYS A 1 148 ? -18.246 4.771 23.891 1.00 94.69 148 CYS A N 1
ATOM 1147 C CA . CYS A 1 148 ? -18.927 5.854 24.588 1.00 94.69 148 CYS A CA 1
ATOM 1148 C C . CYS A 1 148 ? -17.994 7.043 24.835 1.00 94.69 148 CYS A C 1
ATOM 1150 O O . CYS A 1 148 ? -18.465 8.175 24.789 1.00 94.69 148 CYS A O 1
ATOM 1152 N N . ASP A 1 149 ? -16.694 6.816 25.037 1.00 94.06 149 ASP A N 1
ATOM 1153 C CA . ASP A 1 149 ? -15.715 7.891 25.233 1.00 94.06 149 ASP A CA 1
ATOM 1154 C C . ASP A 1 149 ? -15.596 8.792 24.004 1.00 94.06 149 ASP A C 1
ATOM 1156 O O . ASP A 1 149 ? -15.684 10.011 24.139 1.00 94.06 149 ASP A O 1
ATOM 1160 N N . LEU A 1 150 ? -15.555 8.219 22.794 1.00 93.00 150 LEU A N 1
ATOM 1161 C CA . LEU A 1 150 ? -15.546 9.010 21.561 1.00 93.00 150 LEU A CA 1
ATOM 1162 C C . LEU A 1 150 ? -16.813 9.875 21.427 1.00 93.00 150 LEU A C 1
ATOM 1164 O O . LEU A 1 150 ? -16.748 11.020 20.978 1.00 93.00 150 LEU A O 1
ATOM 1168 N N . ILE A 1 151 ? -17.972 9.346 21.831 1.00 96.00 151 ILE A N 1
ATOM 1169 C CA . ILE A 1 151 ? -19.247 10.078 21.792 1.00 96.00 151 ILE A CA 1
ATOM 1170 C C . ILE A 1 151 ? -19.285 11.167 22.885 1.00 96.00 151 ILE A C 1
ATOM 1172 O O . ILE A 1 151 ? -19.723 12.287 22.618 1.00 96.00 151 ILE A O 1
ATOM 1176 N N . ARG A 1 152 ? -18.815 10.871 24.106 1.00 96.00 152 ARG A N 1
ATOM 1177 C CA . ARG A 1 152 ? -18.746 11.814 25.242 1.00 96.00 152 ARG A CA 1
ATOM 1178 C C . ARG A 1 152 ? -17.800 12.976 24.953 1.00 96.00 152 ARG A C 1
ATOM 1180 O O . ARG A 1 152 ? -18.148 14.122 25.239 1.00 96.00 152 ARG A O 1
ATOM 1187 N N . ASP A 1 153 ? -16.644 12.703 24.358 1.00 96.00 153 ASP A N 1
ATOM 1188 C CA . ASP A 1 153 ? -15.667 13.727 23.990 1.00 96.00 153 ASP A CA 1
ATOM 1189 C C . ASP A 1 153 ? -16.216 14.675 22.927 1.00 96.00 153 ASP A C 1
ATOM 1191 O O . ASP A 1 153 ? -16.045 15.894 23.028 1.00 96.00 153 ASP A O 1
ATOM 1195 N N . GLU A 1 154 ? -16.951 14.144 21.950 1.00 97.06 154 GLU A N 1
ATOM 1196 C CA . GLU A 1 154 ? -17.613 14.967 20.945 1.00 97.06 154 GLU A CA 1
ATOM 1197 C C . GLU A 1 154 ? -18.720 15.843 21.553 1.00 97.06 154 GLU A C 1
ATOM 1199 O O . GLU A 1 154 ? -18.815 17.029 21.223 1.00 97.06 154 GLU A O 1
ATOM 1204 N N . ILE A 1 155 ? -19.506 15.307 22.498 1.00 96.94 155 ILE A N 1
ATOM 1205 C CA . ILE A 1 155 ? -20.486 16.098 23.259 1.00 96.94 155 ILE A CA 1
ATOM 1206 C C . ILE A 1 155 ? -19.782 17.228 24.007 1.00 96.94 155 ILE A C 1
ATOM 1208 O O . ILE A 1 155 ? -20.176 18.387 23.886 1.00 96.94 155 ILE A O 1
ATOM 1212 N N . LYS A 1 156 ? -18.708 16.916 24.740 1.00 96.56 156 LYS A N 1
ATOM 1213 C CA . LYS A 1 156 ? -17.921 17.894 25.500 1.00 96.56 156 LYS A CA 1
ATOM 1214 C C . LYS A 1 156 ? -17.363 18.992 24.596 1.00 96.56 156 LYS A C 1
ATOM 1216 O O . LYS A 1 156 ? -17.459 20.175 24.933 1.00 96.56 156 LYS A O 1
ATOM 1221 N N . ARG A 1 157 ? -16.822 18.618 23.434 1.00 95.81 157 ARG A N 1
ATOM 1222 C CA . ARG A 1 157 ? -16.321 19.554 22.422 1.00 95.81 157 ARG A CA 1
ATOM 1223 C C . ARG A 1 157 ? -17.433 20.478 21.922 1.00 95.81 157 ARG A C 1
ATOM 1225 O O . ARG A 1 157 ? -17.235 21.691 21.905 1.00 95.81 157 ARG A O 1
ATOM 1232 N N . GLY A 1 158 ? -18.598 19.930 21.571 1.00 94.88 158 GLY A N 1
ATOM 1233 C CA . GLY A 1 158 ? -19.765 20.707 21.143 1.00 94.88 158 GLY A CA 1
ATOM 1234 C C . GLY A 1 158 ? -20.284 21.649 22.236 1.00 94.88 158 GLY A C 1
ATOM 1235 O O . GLY A 1 158 ? -20.475 22.840 21.993 1.00 94.88 158 GLY A O 1
ATOM 1236 N N . CYS A 1 159 ? -20.416 21.165 23.474 1.00 96.25 159 CYS A N 1
ATOM 1237 C CA . CYS A 1 159 ? -20.814 21.972 24.634 1.00 96.25 159 CYS A CA 1
ATOM 1238 C C . CYS A 1 159 ? -19.842 23.139 24.914 1.00 96.25 159 CYS A C 1
ATOM 1240 O O . CYS A 1 159 ? -20.242 24.162 25.484 1.00 96.25 159 CYS A O 1
ATOM 1242 N N . GLY A 1 160 ? -18.569 23.005 24.522 1.00 94.94 160 GLY A N 1
ATOM 1243 C CA . GLY A 1 160 ? -17.558 24.063 24.584 1.00 94.94 160 GLY A CA 1
ATOM 1244 C C . GLY A 1 160 ? -17.737 25.172 23.540 1.00 94.94 160 GLY A C 1
ATOM 1245 O O . GLY A 1 160 ? -17.199 26.260 23.721 1.00 94.94 160 GLY A O 1
ATOM 1246 N N . MET A 1 161 ? -18.508 24.925 22.478 1.00 91.75 161 MET A N 1
ATOM 1247 C CA . MET A 1 161 ? -18.741 25.867 21.373 1.00 91.75 161 MET A CA 1
ATOM 1248 C C . MET A 1 161 ? -20.064 26.635 21.499 1.00 91.75 161 MET A C 1
ATOM 1250 O O . MET A 1 161 ? -20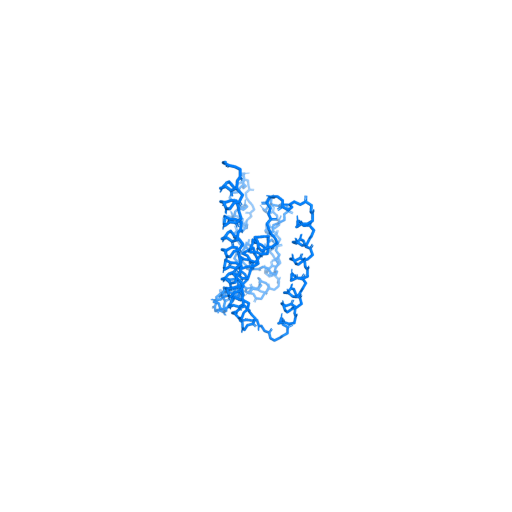.249 27.658 20.839 1.00 91.75 161 MET A O 1
ATOM 1254 N N . VAL A 1 162 ? -20.985 26.179 22.353 1.00 89.88 162 VAL A N 1
ATOM 1255 C CA . VAL A 1 162 ? -22.265 26.863 22.578 1.00 89.88 162 VAL A CA 1
ATOM 1256 C C . VAL A 1 162 ? -22.060 28.155 23.367 1.00 89.88 162 VAL A C 1
ATOM 1258 O O . VAL A 1 162 ? -21.608 28.134 24.514 1.00 89.88 162 VAL A O 1
ATOM 1261 N N . SER A 1 163 ? -22.476 29.274 22.770 1.00 82.31 163 SER A N 1
ATOM 1262 C CA . SER A 1 163 ? -22.576 30.584 23.422 1.00 82.31 163 SER A CA 1
ATOM 1263 C C . SER A 1 163 ? -24.034 30.850 23.817 1.00 82.31 163 SER A C 1
ATOM 1265 O O . SER A 1 163 ? -24.921 30.770 22.971 1.00 82.31 163 SER A O 1
ATOM 1267 N N . GLY A 1 164 ? -24.304 31.159 25.090 1.00 83.56 164 GLY A N 1
ATOM 1268 C CA . GLY A 1 164 ? -25.662 31.394 25.604 1.00 83.56 164 GLY A CA 1
ATOM 1269 C C . GLY A 1 164 ? -26.227 30.226 26.424 1.00 83.56 164 GLY A C 1
ATOM 1270 O O . GLY A 1 164 ? -25.499 29.583 27.180 1.00 83.56 164 GLY A O 1
ATOM 1271 N N . LYS A 1 165 ? -27.543 29.973 26.328 1.00 86.56 165 LYS A N 1
ATOM 1272 C CA . LYS A 1 165 ? -28.225 28.929 27.115 1.00 86.56 165 LYS A CA 1
ATOM 1273 C C . LYS A 1 165 ? -27.804 27.537 26.633 1.00 86.56 165 LYS A C 1
ATOM 1275 O O . LYS A 1 165 ? -28.202 27.111 25.553 1.00 86.56 165 LYS A O 1
ATOM 1280 N N . LYS A 1 166 ? -27.033 26.826 27.456 1.00 89.56 166 LYS A N 1
ATOM 1281 C CA . LYS A 1 166 ? -26.580 25.460 27.168 1.00 89.56 166 LYS A CA 1
ATOM 1282 C C . LYS A 1 166 ? -27.675 24.419 27.459 1.00 89.56 166 LYS A C 1
ATOM 1284 O O . LYS A 1 166 ? -28.446 24.615 28.406 1.00 89.56 166 LYS A O 1
ATOM 1289 N N . PRO A 1 167 ? -27.745 23.316 26.687 1.00 92.38 167 PRO A N 1
ATOM 1290 C CA . PRO A 1 167 ? -28.558 22.154 27.039 1.00 92.38 167 PRO A CA 1
ATOM 1291 C C . PRO A 1 167 ? -28.226 21.624 28.440 1.00 92.38 167 PRO A C 1
ATOM 1293 O O . PRO A 1 167 ? -27.112 21.808 28.929 1.00 92.38 167 PRO A O 1
ATOM 1296 N N . SER A 1 168 ? -29.168 20.937 29.091 1.00 92.81 168 SER A N 1
ATOM 1297 C CA . SER A 1 168 ? -28.975 20.443 30.466 1.00 92.81 168 SER A CA 1
ATOM 1298 C C . SER A 1 168 ? -27.834 19.434 30.603 1.00 92.81 168 SER A C 1
ATOM 1300 O O . SER A 1 168 ? -27.203 19.372 31.649 1.00 92.81 168 SER A O 1
ATOM 1302 N N . TYR A 1 169 ? -27.535 18.682 29.545 1.00 92.44 169 TYR A N 1
ATOM 1303 C CA . TYR A 1 169 ? -26.415 17.739 29.502 1.00 92.44 169 TYR A CA 1
ATOM 1304 C C . TYR A 1 169 ? -25.050 18.410 29.252 1.00 92.44 169 TYR A C 1
ATOM 1306 O O . TYR A 1 169 ? -24.030 17.732 29.284 1.00 92.44 169 TYR A O 1
ATOM 1314 N N . CYS A 1 170 ? -25.029 19.722 28.991 1.00 90.56 170 CYS A N 1
ATOM 1315 C CA . CYS A 1 170 ? -23.821 20.537 28.830 1.00 90.56 170 CYS A CA 1
ATOM 1316 C C . CYS A 1 170 ? -23.484 21.369 30.084 1.00 90.56 170 CYS A C 1
ATOM 1318 O O . CYS A 1 170 ? -22.668 22.293 29.982 1.00 90.56 170 CYS A O 1
ATOM 1320 N N . GLN A 1 171 ? -24.169 21.116 31.207 1.00 73.19 171 GLN A N 1
ATOM 1321 C CA . GLN A 1 171 ? -23.961 21.813 32.482 1.00 73.19 171 GLN A CA 1
ATOM 1322 C C . GLN A 1 171 ? -22.688 21.350 33.186 1.00 73.19 171 GLN A C 1
ATOM 1324 O O . GLN A 1 171 ? -22.408 20.131 33.157 1.00 73.19 171 GLN A O 1
#

Organism: NCBI:txid2479765

Sequence (171 aa):
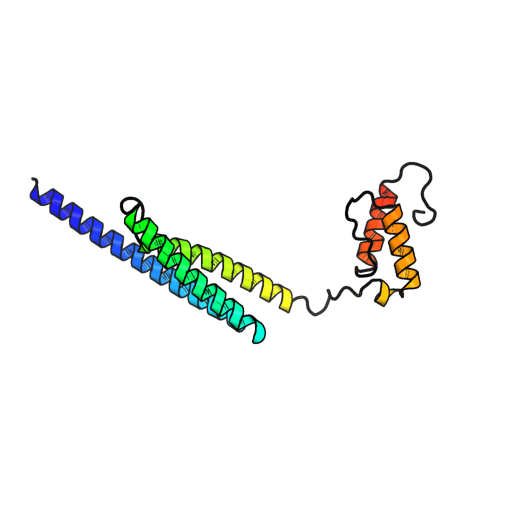MQRLMMFGLVVFAVLQSSLAYADLKAADRRLNDLYGQVINALPDGSQAQLKESQRNWIKYRDSECRYQQVNYAIMVSEADCKEVLTRQRIGLLSQQLGWLKKIGQQDDSDAAMDCKQEIGAKAANILVNQCKEISPATNPPCNSGNSCDLIRDEIKRGCGMVSGKKPSYCQ

Foldseek 3Di:
DVVVVVVVVVVVVVVVVVVLQVLLVVLVVLLVVLLVLLLVLDDPVCNVVSVVVVVVLVVVQQVVLVVCCVVPVVPDHSSNSSSVSSVVSSVVSVVSSVVSVVVVVCPPPPPQPQQCRVPNDVVLVVLLVLLVVQAPDPDQPSDSRGHSVSSVVSSQVSLVPDDDDGDPVSD

Secondary structure (DSSP, 8-state):
-HHHHHHHHHHHHHHHHHHHHHHHHHHHHHHHHHHHHHHHHS-HHHHHHHHHHHHHHHHHHHHHHHHHHHH-TTT--HHHHHHHHHHHHHHHHHHHHHHHHHHTT-TTT-----HHHHH-HHHHHHHHHHHHHH---SS-S--TTS-HHHHHHHHHHHHTT--SS--GGG-

pLDDT: mean 87.8, std 15.24, range [42.31, 98.75]

Radius of gyration: 28.84 Å; chains: 1; bounding box: 74×50×67 Å

InterPro domains:
  IPR009739 Lysozyme inhibitor LprI-like, N-terminal [PF07007] (19-91)